Protein AF-Q9DFG0-F1 (afdb_monomer_lite)

InterPro domains:
  IPR001254 Serine proteases, trypsin domain [PF00089] (2-75)
  IP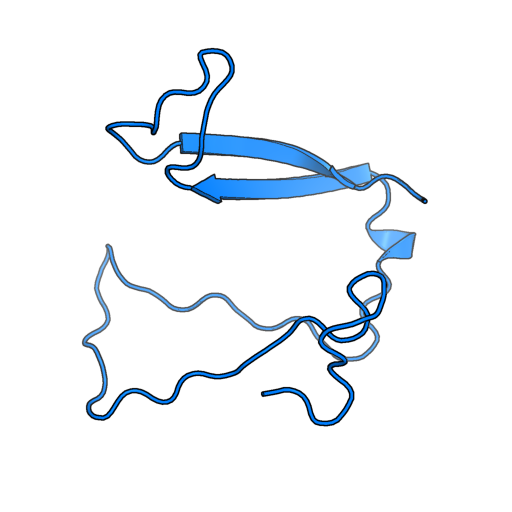R009003 Peptidase S1, PA clan [SSF50494] (1-75)

Organism: Oncorhynchus mykiss (NCBI:txid8022)

Secondary structure (DSSP, 8-state):
--TT--TTSSSTT-------SSPPPP-SS--PPPPPPTT--TTTTTTPEEEEEE--B-TTS-B-SS-EEEEEE----

Structure (mmCIF, N/CA/C/O backbone):
data_AF-Q9DFG0-F1
#
_entry.id   AF-Q9DFG0-F1
#
loop_
_atom_site.group_PDB
_atom_site.id
_atom_site.type_symbol
_atom_site.label_atom_id
_atom_site.label_alt_id
_atom_site.label_comp_id
_atom_site.label_asym_id
_atom_site.label_entity_id
_atom_site.label_seq_id
_atom_site.pdbx_PDB_ins_code
_atom_site.Cartn_x
_atom_site.Cartn_y
_atom_site.Cartn_z
_atom_site.occupancy
_atom_site.B_iso_or_equiv
_atom_site.auth_seq_id
_atom_site.auth_comp_id
_atom_site.auth_asym_id
_atom_site.auth_atom_id
_atom_site.pdbx_PDB_model_num
ATOM 1 N N . LEU A 1 1 ? -5.211 -14.240 -7.724 1.00 90.69 1 LEU A N 1
ATOM 2 C CA . LEU A 1 1 ? -4.120 -13.597 -8.487 1.00 90.69 1 LEU A CA 1
ATOM 3 C C . LEU A 1 1 ? -4.707 -13.069 -9.784 1.00 90.69 1 LEU A C 1
ATOM 5 O O . LEU A 1 1 ? -5.637 -13.711 -10.274 1.00 90.69 1 LEU A O 1
ATOM 9 N N . HIS A 1 2 ? -4.247 -11.926 -10.299 1.00 94.19 2 HIS A N 1
ATOM 10 C CA . HIS A 1 2 ? -4.731 -11.451 -11.594 1.00 94.19 2 HIS A CA 1
ATOM 11 C C . HIS A 1 2 ? -4.482 -12.523 -12.679 1.00 94.19 2 HIS A C 1
ATOM 13 O O . HIS A 1 2 ? -3.369 -13.044 -12.745 1.00 94.19 2 HIS A O 1
ATOM 19 N N . PRO A 1 3 ? -5.472 -12.884 -13.523 1.00 93.38 3 PRO A N 1
ATOM 20 C CA . PRO A 1 3 ? -5.319 -13.969 -14.503 1.00 93.38 3 PRO A CA 1
ATOM 21 C C . PRO A 1 3 ? -4.194 -13.753 -15.524 1.00 93.38 3 PRO A C 1
ATOM 23 O O . PRO A 1 3 ? -3.659 -14.717 -16.057 1.00 93.38 3 PRO A O 1
ATOM 26 N N . GLY A 1 4 ? -3.853 -12.492 -15.802 1.00 92.38 4 GLY A N 1
ATOM 27 C CA . GLY A 1 4 ? -2.777 -12.107 -16.720 1.00 92.38 4 GLY A CA 1
ATOM 28 C C . GLY A 1 4 ? -1.391 -11.968 -16.083 1.00 92.38 4 GLY A C 1
ATOM 29 O O . GLY A 1 4 ? -0.461 -11.606 -16.793 1.00 92.38 4 GLY A O 1
ATOM 30 N N . PHE A 1 5 ? -1.243 -12.204 -1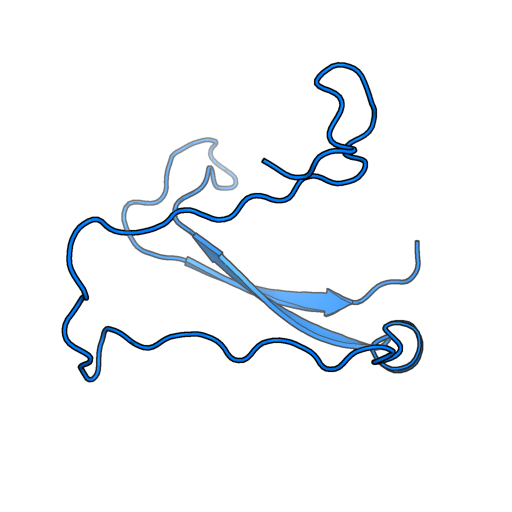4.775 1.00 91.56 5 PHE A N 1
ATOM 31 C CA . PHE A 1 5 ? 0.064 -12.131 -14.119 1.00 91.56 5 PHE A CA 1
ATOM 32 C C . PHE A 1 5 ? 0.983 -13.250 -14.624 1.00 91.56 5 PHE A C 1
ATOM 34 O O . PHE A 1 5 ? 0.608 -14.426 -14.596 1.00 91.56 5 PHE A O 1
ATOM 41 N N . GLN A 1 6 ? 2.193 -12.894 -15.052 1.00 84.69 6 GLN A N 1
ATOM 42 C CA . GLN A 1 6 ? 3.219 -13.840 -15.488 1.00 84.69 6 GLN A CA 1
ATOM 43 C C . GLN A 1 6 ? 4.432 -13.730 -14.563 1.00 84.69 6 GLN A C 1
ATOM 45 O O . GLN A 1 6 ? 5.033 -12.672 -14.434 1.00 84.69 6 GLN A O 1
ATOM 50 N N . ASN A 1 7 ? 4.855 -14.846 -13.966 1.00 76.69 7 ASN A N 1
ATOM 51 C CA . ASN A 1 7 ? 6.012 -14.897 -13.055 1.00 76.69 7 ASN A CA 1
ATOM 52 C C . ASN A 1 7 ? 7.379 -14.819 -13.783 1.00 76.69 7 ASN A C 1
ATOM 54 O O . ASN A 1 7 ? 8.398 -15.271 -13.271 1.00 76.69 7 ASN A O 1
ATOM 58 N N . VAL A 1 8 ? 7.384 -14.342 -15.029 1.00 77.69 8 VAL A N 1
ATOM 59 C CA . VAL A 1 8 ? 8.552 -14.296 -15.923 1.00 77.69 8 VAL A CA 1
ATOM 60 C C . VAL A 1 8 ? 8.663 -12.973 -16.690 1.00 77.69 8 VAL A C 1
ATOM 62 O O . VAL A 1 8 ? 9.612 -12.815 -17.450 1.00 77.69 8 VAL A O 1
ATOM 65 N N . SER A 1 9 ? 7.709 -12.045 -16.534 1.00 71.06 9 SER A N 1
ATOM 66 C CA . SER A 1 9 ? 7.657 -10.779 -17.282 1.00 71.06 9 SER A CA 1
ATOM 67 C C . SER A 1 9 ? 7.921 -9.549 -16.409 1.00 71.06 9 SER A C 1
ATOM 69 O O . SER A 1 9 ? 7.943 -9.630 -15.182 1.00 71.06 9 SER A O 1
ATOM 71 N N . ASP A 1 10 ? 8.054 -8.400 -17.077 1.00 70.06 10 ASP A N 1
ATOM 72 C CA . ASP A 1 10 ? 8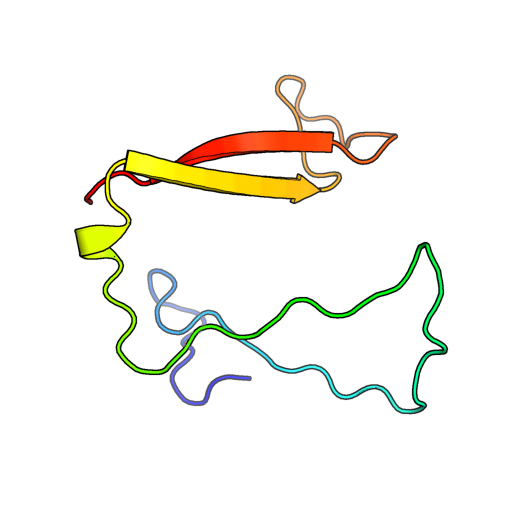.387 -7.072 -16.546 1.00 70.06 10 ASP A CA 1
ATOM 73 C C . ASP A 1 10 ? 7.262 -6.410 -15.719 1.00 70.06 10 ASP A C 1
ATOM 75 O O . ASP A 1 10 ? 6.942 -5.242 -15.920 1.00 70.06 10 ASP A O 1
ATOM 79 N N . TRP A 1 11 ? 6.681 -7.124 -14.748 1.00 83.81 11 TRP A N 1
ATOM 80 C CA . TRP A 1 11 ? 5.685 -6.594 -13.791 1.00 83.81 11 TRP A CA 1
ATOM 81 C C . TRP A 1 11 ? 4.277 -6.337 -14.356 1.00 83.81 11 TRP A C 1
ATOM 83 O O . TRP A 1 11 ? 3.424 -5.756 -13.680 1.00 83.81 11 TRP A O 1
ATOM 93 N N . ASP A 1 12 ? 3.991 -6.823 -15.565 1.00 89.44 12 ASP A N 1
ATOM 94 C CA . ASP A 1 12 ? 2.650 -6.763 -16.147 1.00 89.44 12 ASP A CA 1
ATOM 95 C C . ASP A 1 12 ? 1.604 -7.451 -15.258 1.00 89.44 12 ASP A C 1
ATOM 97 O O . ASP A 1 12 ? 1.697 -8.634 -14.918 1.00 89.44 12 ASP A O 1
ATOM 101 N N . ASN A 1 13 ? 0.539 -6.707 -14.955 1.00 90.81 13 ASN A N 1
ATOM 102 C CA . ASN A 1 13 ? -0.585 -7.152 -14.134 1.00 90.81 13 ASN A CA 1
ATOM 103 C C . ASN A 1 13 ? -0.200 -7.645 -12.723 1.00 90.81 13 ASN A C 1
ATOM 105 O O . ASN A 1 13 ? -0.825 -8.581 -12.208 1.00 90.81 13 ASN A O 1
ATOM 109 N N . ASP A 1 14 ? 0.797 -7.025 -12.088 1.00 91.12 14 ASP A N 1
ATOM 110 C CA . ASP A 1 14 ? 1.179 -7.303 -10.698 1.00 91.12 14 ASP A CA 1
ATOM 111 C C . ASP A 1 14 ? 0.115 -6.810 -9.693 1.00 91.12 14 ASP A C 1
ATOM 113 O O . ASP A 1 14 ? 0.189 -5.720 -9.125 1.00 91.12 14 ASP A O 1
ATOM 117 N N . LEU A 1 15 ? -0.951 -7.603 -9.529 1.00 92.38 15 LEU A N 1
ATOM 118 C CA . LEU A 1 15 ? -2.076 -7.313 -8.641 1.00 92.38 15 LEU A CA 1
ATOM 119 C C . LEU A 1 15 ? -2.739 -8.599 -8.118 1.00 92.38 15 LEU A C 1
ATOM 121 O O . LEU A 1 15 ? -2.962 -9.579 -8.842 1.00 92.38 15 LEU A O 1
ATOM 125 N N . ALA A 1 16 ? -3.151 -8.579 -6.850 1.00 94.56 16 ALA A N 1
ATOM 126 C CA . ALA A 1 16 ? -3.925 -9.649 -6.232 1.00 94.56 16 ALA A CA 1
ATOM 127 C C . ALA A 1 16 ? -4.970 -9.105 -5.247 1.00 94.56 16 ALA A C 1
ATOM 129 O O . ALA A 1 16 ? -4.817 -8.030 -4.679 1.00 94.56 16 ALA A O 1
ATOM 130 N N . LEU A 1 17 ? -6.019 -9.898 -5.009 1.00 96.69 17 LEU A N 1
ATOM 131 C CA . LEU A 1 17 ? -6.979 -9.691 -3.926 1.00 96.69 17 LEU A CA 1
ATOM 132 C C . LEU A 1 17 ? -6.799 -10.790 -2.881 1.00 96.69 17 LEU A C 1
ATOM 134 O O . LEU A 1 17 ? -6.654 -11.965 -3.231 1.00 96.69 17 LEU A O 1
ATOM 138 N N . ILE A 1 18 ? -6.846 -10.407 -1.607 1.00 96.06 18 ILE A N 1
ATOM 139 C CA . ILE A 1 18 ? -6.819 -11.326 -0.468 1.00 96.06 18 ILE A CA 1
ATOM 140 C C . ILE A 1 18 ? -8.157 -11.206 0.254 1.00 96.06 18 ILE A C 1
ATOM 142 O O . ILE A 1 18 ? -8.501 -10.146 0.771 1.00 96.06 18 ILE A O 1
ATOM 146 N N . GLN A 1 19 ? -8.911 -12.303 0.303 1.00 95.88 19 GLN A N 1
ATOM 147 C CA . GLN A 1 19 ? -10.160 -12.357 1.052 1.00 95.88 19 GLN A CA 1
ATOM 148 C C . GLN A 1 19 ? -9.887 -12.819 2.482 1.00 95.88 19 GLN A C 1
ATOM 150 O O . GLN A 1 19 ? -9.397 -13.925 2.721 1.00 95.88 19 GLN A O 1
ATOM 155 N N . LEU A 1 20 ? -10.230 -11.974 3.450 1.00 96.00 20 LEU A N 1
ATOM 156 C CA . LEU A 1 20 ? -10.130 -12.326 4.859 1.00 96.00 20 LEU A CA 1
ATOM 157 C C . LEU A 1 20 ? -11.212 -13.346 5.231 1.00 96.00 20 LEU A C 1
ATOM 159 O O . LEU A 1 20 ? -12.361 -13.232 4.812 1.00 96.00 20 LEU A O 1
ATOM 163 N N . LYS A 1 21 ? -10.864 -14.323 6.079 1.00 97.38 21 LYS A N 1
ATOM 164 C CA . LYS A 1 21 ? -11.825 -15.325 6.584 1.00 97.38 21 LYS A CA 1
ATOM 165 C C . LYS A 1 21 ? -12.905 -14.715 7.484 1.00 97.38 21 LYS A C 1
ATOM 167 O O . LYS A 1 21 ? -13.973 -15.296 7.638 1.00 97.38 21 LYS A O 1
ATOM 172 N N . ARG A 1 22 ? -12.596 -13.591 8.133 1.00 96.81 22 ARG A N 1
ATOM 173 C CA . ARG A 1 22 ? -13.486 -12.842 9.027 1.00 96.81 22 ARG A CA 1
ATOM 174 C C . ARG A 1 22 ? -13.311 -11.345 8.756 1.00 96.81 22 ARG A C 1
ATOM 176 O O . ARG A 1 22 ? -12.181 -10.941 8.475 1.00 96.81 22 ARG A O 1
ATOM 183 N N . PRO A 1 23 ? -14.382 -10.541 8.841 1.00 93.75 23 PRO A N 1
ATOM 184 C CA . PRO A 1 23 ? -14.277 -9.093 8.700 1.00 93.75 23 PRO A CA 1
ATOM 185 C C . PRO A 1 23 ? -13.444 -8.498 9.843 1.00 93.75 23 PRO A C 1
ATOM 187 O O . PRO A 1 23 ? -13.452 -9.024 10.958 1.00 93.75 23 PRO A O 1
ATOM 190 N N . PHE A 1 24 ? -12.729 -7.410 9.564 1.00 91.12 24 PHE A N 1
ATOM 191 C CA . PHE A 1 24 ? -12.070 -6.603 10.589 1.00 91.12 24 PHE A CA 1
ATOM 192 C C . PHE A 1 24 ? -13.011 -5.505 11.087 1.00 91.12 24 PHE A C 1
ATOM 194 O O . PHE A 1 24 ? -13.925 -5.082 10.379 1.00 91.12 24 PHE A O 1
ATOM 201 N N . THR A 1 25 ? -12.777 -5.047 12.313 1.00 95.75 25 THR A N 1
ATOM 202 C CA . THR A 1 25 ? -13.502 -3.918 12.899 1.00 95.75 25 THR A CA 1
ATOM 203 C C . THR A 1 25 ? -12.830 -2.620 12.472 1.00 95.75 25 THR A C 1
ATOM 205 O O . THR A 1 25 ? -11.614 -2.493 12.597 1.00 95.75 25 THR A O 1
ATOM 208 N N . LEU A 1 26 ? -13.617 -1.666 11.975 1.00 95.69 26 LEU A N 1
ATOM 209 C CA . LEU A 1 26 ? -13.129 -0.325 11.661 1.00 95.69 26 LEU A CA 1
ATOM 210 C C . LEU A 1 26 ? -12.873 0.467 12.944 1.00 95.69 26 LEU A C 1
ATOM 212 O O . LEU A 1 26 ? -13.625 0.349 13.913 1.00 95.69 26 LEU A O 1
ATOM 216 N N . SER A 1 27 ? -11.827 1.284 12.931 1.00 96.56 27 SER A N 1
ATOM 217 C CA . SER A 1 27 ? -11.453 2.163 14.040 1.00 96.56 27 SER A CA 1
ATOM 218 C C . SER A 1 27 ? -10.748 3.414 13.517 1.00 96.56 27 SER A C 1
ATOM 220 O O . SER A 1 27 ? -10.592 3.584 12.309 1.00 96.56 27 SER A O 1
ATOM 222 N N . GLU A 1 28 ? -10.305 4.282 14.427 1.00 96.88 28 GLU A N 1
ATOM 223 C CA . GLU A 1 28 ? -9.469 5.440 14.087 1.00 96.88 28 GLU A CA 1
ATOM 224 C C . GLU A 1 28 ? -8.149 5.027 13.411 1.00 96.88 28 GLU A C 1
ATOM 226 O O . GLU A 1 28 ? -7.679 5.720 12.514 1.00 96.88 28 GLU A O 1
ATOM 231 N N . ASP A 1 29 ? -7.608 3.858 13.769 1.00 95.56 29 ASP A N 1
ATOM 232 C CA . ASP A 1 29 ? -6.343 3.339 13.232 1.00 95.56 29 ASP A CA 1
ATOM 233 C C . ASP A 1 29 ? -6.521 2.384 12.037 1.00 95.56 29 ASP A C 1
ATOM 235 O O . ASP A 1 29 ? -5.543 2.008 11.386 1.00 95.56 29 ASP A O 1
ATOM 239 N N . VAL A 1 30 ? -7.752 1.938 11.750 1.00 95.81 30 VAL A N 1
ATOM 240 C CA . VAL A 1 30 ? -8.032 0.906 10.737 1.00 95.81 30 VAL A CA 1
ATOM 241 C C . VAL A 1 30 ? -9.193 1.329 9.843 1.00 95.81 30 VAL A C 1
ATOM 243 O O . VAL A 1 30 ? -10.362 1.166 10.201 1.00 95.81 30 VAL A O 1
ATOM 246 N N . MET A 1 31 ? -8.864 1.802 8.637 1.00 95.25 31 MET A N 1
ATOM 247 C CA . MET A 1 31 ? -9.833 2.157 7.595 1.00 95.25 31 MET A CA 1
ATOM 248 C C . MET A 1 31 ? -9.370 1.732 6.190 1.00 95.25 31 MET A C 1
ATOM 250 O O . MET A 1 31 ? -8.168 1.717 5.918 1.00 95.25 31 MET A O 1
ATOM 254 N N . PRO A 1 32 ? -10.302 1.373 5.285 1.00 94.31 32 PRO A N 1
ATOM 255 C CA . PRO A 1 32 ? -9.981 1.049 3.898 1.00 94.31 32 PRO A CA 1
ATOM 256 C C . PRO A 1 32 ? -9.656 2.306 3.076 1.00 94.31 32 PRO A C 1
ATOM 258 O O . PRO A 1 32 ? -10.184 3.385 3.336 1.00 94.31 32 PRO A O 1
ATOM 261 N N . ILE A 1 33 ? -8.836 2.144 2.035 1.00 93.00 33 ILE A N 1
ATOM 262 C CA . ILE A 1 33 ? -8.580 3.187 1.032 1.00 93.00 33 ILE A CA 1
ATOM 263 C C . ILE A 1 33 ? -9.659 3.137 -0.071 1.00 93.00 33 ILE A C 1
ATOM 265 O O . ILE A 1 33 ? -10.054 2.033 -0.465 1.00 93.00 33 ILE A O 1
ATOM 269 N N . PRO A 1 34 ? -10.168 4.283 -0.571 1.00 91.19 34 PRO A N 1
ATOM 270 C CA . PRO A 1 34 ? -11.088 4.291 -1.707 1.00 91.19 34 PRO A CA 1
ATOM 271 C C . PRO A 1 34 ? -10.416 3.748 -2.974 1.00 91.19 34 PRO A C 1
ATOM 273 O O . PRO A 1 34 ? -9.215 3.922 -3.180 1.00 91.19 34 PRO A O 1
ATOM 276 N N . LEU A 1 35 ? -11.206 3.095 -3.829 1.00 91.44 35 LEU A N 1
ATOM 277 C CA . LEU A 1 35 ? -10.751 2.649 -5.145 1.00 91.44 35 LEU A CA 1
ATOM 278 C C . LEU A 1 35 ? -10.857 3.796 -6.162 1.00 91.44 35 LEU A C 1
ATOM 280 O O . LEU A 1 35 ? -11.812 4.571 -6.080 1.00 91.44 35 LEU A O 1
ATOM 284 N N . PRO A 1 36 ? -9.922 3.890 -7.124 1.00 87.00 36 PRO A N 1
ATOM 285 C CA . PRO A 1 36 ? -10.013 4.859 -8.210 1.00 87.00 36 PRO A CA 1
ATOM 286 C C . PRO A 1 36 ? -11.192 4.546 -9.139 1.00 87.00 36 PRO A C 1
ATOM 288 O O . PRO A 1 36 ? -11.615 3.390 -9.273 1.00 87.00 36 PRO A O 1
ATOM 291 N N . GLU A 1 37 ? -11.708 5.573 -9.812 1.00 86.56 37 GLU A N 1
ATOM 292 C CA . GLU A 1 37 ? -12.768 5.403 -10.804 1.00 86.56 37 GLU A CA 1
ATOM 293 C C . GLU A 1 37 ? -12.212 4.858 -12.125 1.00 86.56 37 GLU A C 1
ATOM 295 O O . GLU A 1 37 ? -11.058 5.074 -12.510 1.00 86.56 37 GLU A O 1
ATOM 300 N N . ARG A 1 38 ? -13.046 4.121 -12.863 1.00 82.75 38 ARG A N 1
ATOM 301 C CA . ARG A 1 38 ? -12.634 3.573 -14.156 1.00 82.75 38 ARG A CA 1
ATOM 302 C C . ARG A 1 38 ? -12.425 4.712 -15.153 1.00 82.75 38 ARG A C 1
ATOM 304 O O . ARG A 1 38 ? -13.373 5.410 -15.490 1.00 82.75 38 ARG A O 1
ATOM 311 N N . GLY A 1 39 ? -11.219 4.801 -15.706 1.00 75.25 39 GLY A N 1
ATOM 312 C CA . GLY A 1 39 ? -10.876 5.827 -16.692 1.00 75.25 39 GLY A CA 1
ATOM 313 C C . GLY A 1 39 ? -10.402 7.142 -16.077 1.00 75.25 39 GLY A C 1
ATOM 314 O O . GLY A 1 39 ? -10.288 8.119 -16.808 1.00 75.25 39 GLY A O 1
ATOM 315 N N . GLU A 1 40 ? -10.108 7.170 -14.773 1.00 72.25 40 GLU A N 1
ATOM 316 C CA . GLU A 1 40 ? -9.370 8.277 -14.169 1.00 72.25 40 GLU A CA 1
ATOM 317 C C . GLU A 1 40 ? -7.990 8.391 -14.842 1.00 72.25 40 GLU A C 1
ATOM 319 O O . GLU A 1 40 ? -7.171 7.468 -14.787 1.00 72.25 40 GLU A O 1
ATOM 324 N N . ASP A 1 41 ? -7.765 9.495 -15.558 1.00 66.94 41 ASP A N 1
ATOM 325 C CA . ASP A 1 41 ? -6.573 9.666 -16.383 1.00 66.94 41 ASP A CA 1
ATOM 326 C C . ASP A 1 41 ? -5.359 10.046 -15.521 1.00 66.94 41 ASP A C 1
ATOM 328 O O . ASP A 1 41 ? -5.252 11.146 -14.971 1.00 66.94 41 ASP A O 1
ATOM 332 N N . LEU A 1 42 ? -4.390 9.134 -15.439 1.00 63.00 42 LEU A N 1
ATOM 333 C CA . LEU A 1 42 ? -3.105 9.376 -14.783 1.00 63.00 42 LEU A CA 1
ATOM 334 C C . LEU A 1 42 ? -2.285 10.472 -15.493 1.00 63.00 42 LEU A C 1
ATOM 336 O O . LEU A 1 42 ? -1.386 11.055 -14.882 1.00 63.00 42 LEU A O 1
ATOM 340 N N . ALA A 1 43 ? -2.592 10.812 -16.749 1.00 56.19 43 ALA A N 1
ATOM 341 C CA . ALA A 1 43 ? -1.963 11.922 -17.460 1.00 56.19 43 ALA A CA 1
ATOM 342 C C . ALA A 1 43 ? -2.405 13.297 -16.929 1.00 56.19 43 ALA A C 1
ATOM 344 O O . ALA A 1 43 ? -1.592 14.229 -16.975 1.00 56.19 43 ALA A O 1
ATOM 345 N N . GLU A 1 44 ? -3.617 13.407 -16.365 1.00 57.91 44 GLU A N 1
ATOM 346 C CA . GLU A 1 44 ? -4.067 14.556 -15.556 1.00 57.91 44 GLU A CA 1
ATOM 347 C C . GLU A 1 44 ? -3.502 14.519 -14.125 1.00 57.91 44 GLU A C 1
ATOM 349 O O . GLU A 1 44 ? -3.570 15.502 -13.383 1.00 57.91 44 GLU A O 1
ATOM 354 N N . ALA A 1 45 ? -2.922 13.385 -13.720 1.00 57.72 45 ALA A N 1
ATOM 355 C CA . ALA A 1 45 ? -2.194 13.242 -12.467 1.00 57.72 45 ALA A CA 1
ATOM 356 C C . ALA A 1 45 ? -0.704 13.599 -12.578 1.00 57.72 45 ALA A C 1
ATOM 358 O O . ALA A 1 45 ? -0.027 13.641 -11.552 1.00 57.72 45 ALA A O 1
ATOM 359 N N . ALA A 1 46 ? -0.178 13.909 -13.769 1.00 56.75 46 ALA A N 1
ATOM 360 C CA . ALA A 1 46 ? 1.165 14.470 -13.896 1.00 56.75 46 ALA A CA 1
ATOM 361 C C . ALA A 1 46 ? 1.256 15.749 -13.038 1.00 56.75 46 ALA A C 1
ATOM 363 O O . ALA A 1 46 ? 0.426 16.641 -13.176 1.00 56.75 46 ALA A O 1
ATOM 364 N N . GLN A 1 47 ? 2.247 15.824 -12.139 1.00 59.28 47 GLN A N 1
ATOM 365 C CA . GLN A 1 47 ? 2.396 16.837 -11.068 1.00 59.28 47 GLN A CA 1
ATOM 366 C C . GLN A 1 47 ? 1.536 16.657 -9.800 1.00 59.28 47 GLN A C 1
ATOM 368 O O . GLN A 1 47 ? 1.799 17.344 -8.806 1.00 59.28 47 GLN A O 1
ATOM 373 N N . LYS A 1 48 ? 0.574 15.723 -9.755 1.00 78.06 48 LYS A N 1
ATOM 374 C CA . LYS A 1 48 ? -0.051 15.326 -8.481 1.00 78.06 48 LYS A CA 1
ATOM 375 C C . LYS A 1 48 ? 0.983 14.600 -7.618 1.00 78.06 48 LYS A C 1
ATOM 377 O O . LYS A 1 48 ? 1.903 13.953 -8.118 1.00 78.06 48 LYS A O 1
ATOM 382 N N . LYS A 1 49 ? 0.853 14.746 -6.301 1.00 86.88 49 LYS A N 1
ATOM 383 C CA . LYS A 1 49 ? 1.722 14.086 -5.325 1.00 86.88 49 LYS A CA 1
ATOM 384 C C . LYS A 1 49 ? 1.058 12.800 -4.842 1.00 86.88 49 LYS A C 1
ATOM 386 O O . LYS A 1 49 ? -0.080 12.845 -4.386 1.00 86.88 49 LYS A O 1
ATOM 391 N N . GLY A 1 50 ? 1.772 11.685 -4.926 1.00 89.06 50 GLY A N 1
ATOM 392 C CA . GLY A 1 50 ? 1.423 10.427 -4.277 1.00 89.06 50 GLY A CA 1
ATOM 393 C C . GLY A 1 50 ? 2.101 10.303 -2.915 1.00 89.06 50 GLY A C 1
ATOM 394 O O . GLY A 1 50 ? 3.130 10.933 -2.661 1.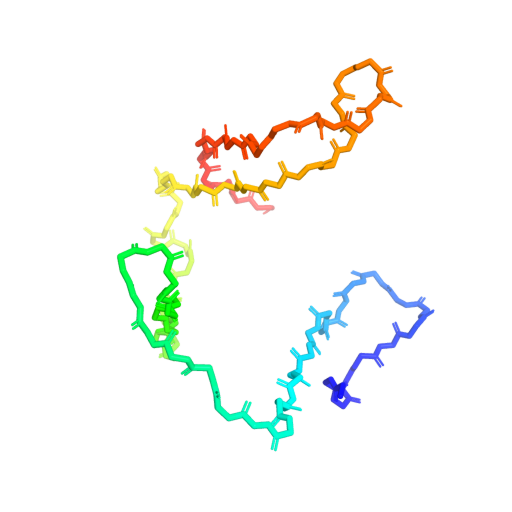00 89.06 50 GLY A O 1
ATOM 395 N N . ILE A 1 51 ? 1.525 9.479 -2.043 1.00 94.00 51 ILE A N 1
ATOM 396 C CA . ILE A 1 51 ? 2.118 9.110 -0.756 1.00 94.00 51 ILE A CA 1
ATOM 397 C C . ILE A 1 51 ? 2.461 7.625 -0.815 1.00 94.00 51 ILE A C 1
ATOM 399 O O . ILE A 1 51 ? 1.596 6.807 -1.115 1.00 94.00 51 ILE A O 1
ATOM 403 N N . ILE A 1 52 ? 3.708 7.282 -0.507 1.00 94.38 52 ILE A N 1
ATOM 404 C CA . ILE A 1 52 ? 4.141 5.895 -0.309 1.00 94.38 52 ILE A CA 1
ATOM 405 C C . ILE A 1 52 ? 4.455 5.682 1.167 1.00 94.38 52 ILE A C 1
ATOM 407 O O . ILE A 1 52 ? 5.034 6.560 1.808 1.00 94.38 52 ILE A O 1
ATOM 411 N N . THR A 1 53 ? 4.070 4.534 1.716 1.00 95.19 53 THR A N 1
ATOM 412 C CA . THR A 1 53 ? 4.284 4.184 3.125 1.00 95.19 53 THR A CA 1
ATOM 413 C C . THR A 1 53 ? 4.852 2.773 3.247 1.00 95.19 53 THR A C 1
ATOM 415 O O . THR A 1 53 ? 4.619 1.925 2.388 1.00 95.19 53 THR A O 1
ATOM 418 N N . GLY A 1 54 ? 5.627 2.508 4.300 1.00 94.56 54 GLY A N 1
ATOM 419 C CA . GLY A 1 54 ? 6.108 1.154 4.582 1.00 94.56 54 GLY A CA 1
ATOM 420 C C . GLY A 1 54 ? 7.258 1.070 5.582 1.00 94.56 54 GLY A C 1
ATOM 421 O O . GLY A 1 54 ? 7.744 2.078 6.098 1.00 94.56 54 GLY A O 1
ATOM 422 N N . TRP A 1 55 ? 7.692 -0.168 5.826 1.00 95.44 55 TRP A N 1
ATOM 423 C CA . TRP A 1 55 ? 8.832 -0.533 6.681 1.00 95.44 55 TRP A CA 1
ATOM 424 C C . TRP A 1 55 ? 10.015 -1.108 5.881 1.00 95.44 55 TRP A C 1
ATOM 426 O O . TRP A 1 55 ? 10.867 -1.804 6.431 1.00 95.44 55 TRP A O 1
ATOM 436 N N . GLY A 1 56 ? 10.039 -0.864 4.566 1.00 91.38 56 GLY A N 1
ATOM 437 C CA . GLY A 1 56 ? 11.058 -1.389 3.657 1.00 91.38 56 GLY A CA 1
ATOM 438 C C . GLY A 1 56 ? 12.483 -0.945 4.001 1.00 91.38 56 GLY A C 1
ATOM 439 O O . GLY A 1 56 ? 12.720 -0.169 4.929 1.00 91.38 56 GLY A O 1
ATOM 440 N N . LEU A 1 57 ? 13.444 -1.448 3.226 1.00 90.75 57 LEU A N 1
ATOM 441 C CA . LEU A 1 57 ? 14.851 -1.108 3.409 1.00 90.75 57 LEU A CA 1
ATOM 442 C C . LEU A 1 57 ? 15.096 0.369 3.085 1.00 90.75 57 LEU A C 1
ATOM 444 O O . LEU A 1 57 ? 14.775 0.840 1.994 1.00 90.75 57 LEU A O 1
ATOM 448 N N . GLY A 1 58 ? 15.669 1.089 4.047 1.00 82.62 58 GLY A N 1
ATOM 449 C CA . GLY A 1 58 ? 16.094 2.473 3.862 1.00 82.62 58 GLY A CA 1
ATOM 450 C C . GLY A 1 58 ? 17.470 2.591 3.201 1.00 82.62 58 GLY A C 1
ATOM 451 O O . GLY A 1 58 ? 18.066 1.614 2.754 1.00 82.62 58 GLY A O 1
ATOM 452 N N . VAL A 1 59 ? 18.028 3.804 3.223 1.00 83.12 59 VAL A N 1
ATOM 453 C CA . VAL A 1 59 ? 19.354 4.127 2.650 1.00 83.12 59 VAL A CA 1
ATOM 454 C C . VAL A 1 59 ? 20.515 3.328 3.255 1.00 83.12 59 VAL A C 1
ATOM 456 O O . VAL A 1 59 ? 21.566 3.201 2.638 1.00 83.12 59 VAL A O 1
ATOM 459 N N . HIS A 1 60 ? 20.330 2.782 4.458 1.00 87.88 60 HIS A N 1
ATOM 460 C CA . HIS A 1 60 ? 21.323 1.961 5.151 1.00 87.88 60 HIS A CA 1
ATOM 461 C C . HIS A 1 60 ? 21.116 0.457 4.935 1.00 87.88 60 HIS A C 1
ATOM 463 O O . HIS A 1 60 ? 21.762 -0.341 5.607 1.00 87.88 60 HIS A O 1
ATOM 469 N N . PHE A 1 61 ? 20.210 0.064 4.032 1.00 87.12 61 PHE A N 1
ATOM 470 C CA . PHE A 1 61 ? 19.828 -1.332 3.790 1.00 87.12 61 PHE A CA 1
ATOM 471 C C . PHE A 1 61 ? 19.354 -2.072 5.050 1.00 87.12 61 PHE A C 1
ATOM 473 O O . PHE A 1 61 ? 19.433 -3.294 5.142 1.00 87.12 61 PHE A O 1
ATOM 480 N N . THR A 1 62 ? 18.824 -1.325 6.016 1.00 91.31 62 THR A N 1
ATOM 481 C CA . THR A 1 62 ? 18.173 -1.849 7.214 1.00 91.31 62 THR A CA 1
ATOM 482 C C . THR A 1 62 ? 16.672 -1.616 7.122 1.00 91.31 62 THR A C 1
ATOM 484 O O . THR A 1 62 ? 16.216 -0.610 6.567 1.00 91.31 62 THR A O 1
ATOM 487 N N . ALA A 1 63 ? 1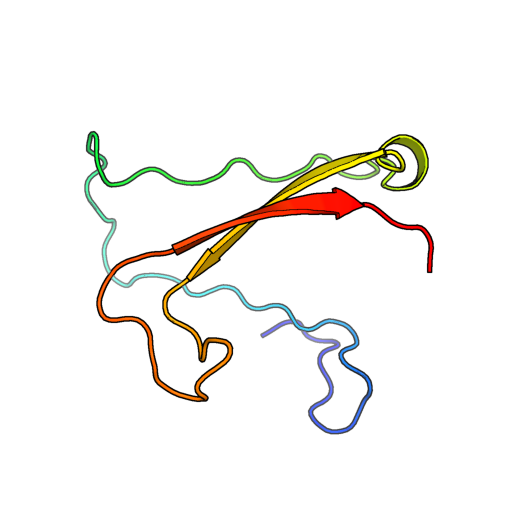5.896 -2.568 7.643 1.00 90.50 63 ALA A N 1
ATOM 488 C CA . ALA A 1 63 ? 14.452 -2.418 7.756 1.00 90.50 63 ALA A CA 1
ATOM 489 C C . ALA A 1 63 ? 14.122 -1.302 8.754 1.00 90.50 63 ALA A C 1
ATOM 491 O O . ALA A 1 63 ? 14.813 -1.131 9.762 1.00 90.50 63 ALA A O 1
ATOM 492 N N . ALA A 1 64 ? 13.068 -0.539 8.478 1.00 92.12 64 ALA A N 1
ATOM 493 C CA . ALA A 1 64 ? 12.650 0.519 9.384 1.00 92.12 64 ALA A CA 1
ATOM 494 C C . ALA A 1 64 ? 11.949 -0.068 10.621 1.00 92.12 64 ALA A C 1
ATOM 496 O O . ALA A 1 64 ? 11.073 -0.917 10.502 1.00 92.12 64 ALA A O 1
ATOM 497 N N . GLU A 1 65 ? 12.278 0.437 11.812 1.00 93.94 65 GLU A N 1
ATOM 498 C CA . GLU A 1 65 ? 11.629 0.025 13.073 1.00 93.94 65 GLU A CA 1
ATOM 499 C C . GLU A 1 65 ? 10.235 0.649 13.266 1.00 93.94 65 GLU A C 1
ATOM 501 O O . GLU A 1 65 ? 9.420 0.173 14.049 1.00 93.94 65 GLU A O 1
ATOM 506 N N . SER A 1 66 ? 9.948 1.734 12.547 1.00 94.38 66 SER A N 1
ATOM 507 C CA . SER A 1 66 ? 8.677 2.465 12.587 1.00 94.38 66 SER A CA 1
ATOM 508 C C . SER A 1 66 ? 8.214 2.792 11.174 1.00 94.38 66 SER A C 1
ATOM 510 O O . SER A 1 66 ? 9.048 2.967 10.282 1.00 94.38 66 SER A O 1
ATOM 512 N N . LEU A 1 67 ? 6.893 2.902 10.986 1.00 94.81 67 LEU A N 1
ATOM 513 C CA . LEU A 1 67 ? 6.294 3.212 9.690 1.00 94.81 67 LEU A CA 1
ATOM 514 C C . LEU A 1 67 ? 6.845 4.539 9.171 1.00 94.81 67 LEU A C 1
ATOM 516 O O . LEU A 1 67 ? 6.806 5.556 9.869 1.00 94.81 67 LEU A O 1
ATOM 520 N N . LYS A 1 68 ? 7.349 4.529 7.940 1.00 94.75 68 LYS A N 1
ATOM 521 C CA . LYS A 1 68 ? 7.799 5.735 7.243 1.00 94.75 68 LYS A CA 1
ATOM 522 C C . LYS A 1 68 ? 6.831 6.073 6.118 1.00 94.75 68 LYS A C 1
ATOM 524 O O . LYS A 1 68 ? 6.110 5.203 5.630 1.00 94.75 68 LYS A O 1
ATOM 529 N N . HIS A 1 69 ? 6.833 7.337 5.708 1.00 95.25 69 HIS A N 1
ATOM 530 C CA . HIS A 1 69 ? 6.108 7.795 4.531 1.00 95.25 69 HIS A CA 1
ATOM 531 C C . HIS A 1 69 ? 6.945 8.785 3.719 1.00 95.25 69 HIS A C 1
ATOM 533 O O . HIS A 1 69 ? 7.768 9.513 4.278 1.00 95.25 69 HIS A O 1
ATOM 539 N N . LEU A 1 70 ? 6.723 8.813 2.407 1.00 93.75 70 LEU A N 1
ATOM 540 C CA . LEU A 1 70 ? 7.302 9.785 1.483 1.00 93.75 70 LEU A CA 1
ATOM 541 C C . LEU A 1 70 ? 6.208 10.349 0.582 1.00 93.75 70 LEU A C 1
ATOM 543 O O . LEU A 1 70 ? 5.295 9.633 0.179 1.00 93.75 70 LEU A O 1
ATOM 547 N N . VAL A 1 71 ? 6.333 11.630 0.249 1.00 94.44 71 VAL A N 1
ATOM 548 C CA . VAL A 1 71 ? 5.444 12.328 -0.682 1.00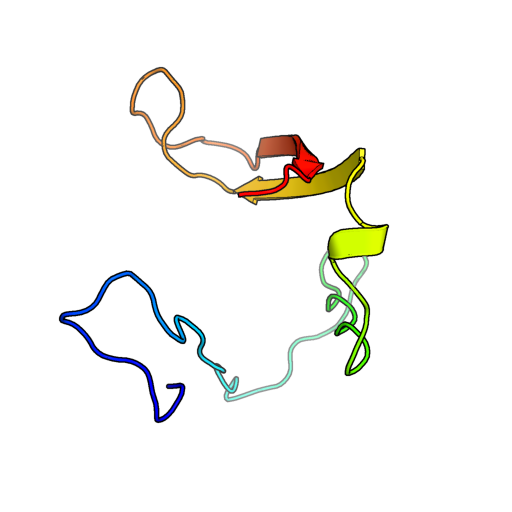 94.44 71 VAL A CA 1
ATOM 549 C C . VAL A 1 71 ? 6.223 12.580 -1.969 1.00 94.44 71 VAL A C 1
ATOM 551 O O . VAL A 1 71 ? 7.209 13.317 -1.946 1.00 94.44 71 VAL A O 1
ATOM 554 N N . LEU A 1 72 ? 5.798 11.980 -3.080 1.00 91.81 72 LEU A N 1
ATOM 555 C CA . LEU A 1 72 ? 6.519 12.017 -4.357 1.00 91.81 72 LEU A CA 1
ATOM 556 C C . LEU A 1 72 ? 5.623 12.537 -5.487 1.00 91.81 72 LEU A C 1
ATOM 558 O O . LEU A 1 72 ? 4.436 12.219 -5.508 1.00 91.81 72 LEU A O 1
ATOM 562 N N . PRO A 1 73 ? 6.147 13.330 -6.435 1.00 89.94 73 PRO A N 1
ATOM 563 C CA . PRO A 1 73 ? 5.391 13.715 -7.620 1.00 89.94 73 PRO A CA 1
ATOM 564 C C . PRO A 1 73 ? 5.226 12.527 -8.577 1.00 89.94 73 PRO A C 1
ATOM 566 O O . PRO A 1 73 ? 6.151 11.735 -8.757 1.00 89.94 73 PRO A O 1
ATOM 569 N N . VAL A 1 74 ? 4.074 12.441 -9.241 1.00 85.56 74 VAL A N 1
ATOM 570 C CA . VAL A 1 74 ? 3.880 11.531 -10.376 1.00 85.56 74 VAL A CA 1
ATOM 571 C C . VAL A 1 74 ? 4.639 12.079 -11.585 1.00 85.56 74 VAL A C 1
ATOM 573 O O . VAL A 1 74 ? 4.458 13.239 -11.974 1.00 85.56 74 VAL A O 1
ATOM 576 N N . VAL A 1 75 ? 5.481 11.235 -12.177 1.00 83.62 75 VAL A N 1
ATOM 577 C CA . VAL A 1 75 ? 6.267 11.531 -13.381 1.00 83.62 75 VAL A CA 1
ATOM 578 C C . VAL A 1 75 ? 5.730 10.729 -14.563 1.00 83.62 75 VAL A C 1
ATOM 580 O O . VAL A 1 75 ? 5.210 9.630 -14.383 1.00 83.62 75 VAL A O 1
ATOM 583 N N . ARG A 1 76 ? 5.837 11.282 -15.774 1.00 76.44 76 ARG A N 1
ATOM 584 C CA . ARG A 1 76 ? 5.567 10.518 -16.999 1.00 76.44 76 ARG A CA 1
ATOM 585 C C . ARG A 1 76 ? 6.764 9.611 -17.283 1.00 76.44 76 ARG A C 1
ATOM 587 O O . ARG A 1 76 ? 7.899 10.069 -17.153 1.00 76.44 76 ARG A O 1
ATOM 594 N N . ALA A 1 77 ? 6.476 8.354 -17.611 1.00 63.25 77 ALA A N 1
ATOM 595 C CA . ALA A 1 77 ? 7.455 7.374 -18.070 1.00 63.25 77 ALA A CA 1
ATOM 596 C C . ALA A 1 77 ? 7.811 7.600 -19.544 1.00 63.25 77 ALA A C 1
ATOM 598 O O . ALA A 1 77 ? 6.931 8.102 -20.285 1.00 63.25 77 ALA A O 1
#

pLDDT: mean 86.85, std 11.18, range [56.19, 97.38]

Radius of gyration: 16.47 Å; chains: 1; bounding box: 36×32×32 Å

Foldseek 3Di:
DPPPDDPPDDCPPVDDDDDDPDDDDDDPVDDDDDDDDPPPDCVVQQQPKDKDKDQAQDPVRDTRPDIDMDIGRDDDD

Sequence (77 aa):
LHPGFQNVSDWDNDLALIQLKRPFTLSEDVMPIPLPERGEDLAEAAQKKGIITGWGLGVHFTAAESLKHLVLPVVRA